Protein AF-A0A934S842-F1 (afdb_monomer)

pLDDT: mean 74.46, std 17.05, range [38.19, 94.31]

Structure (mmCIF, N/CA/C/O backbone):
data_AF-A0A934S842-F1
#
_entry.id   AF-A0A934S842-F1
#
loop_
_atom_site.group_PDB
_atom_site.id
_atom_site.type_symbol
_atom_site.label_atom_id
_atom_site.label_alt_id
_atom_site.label_comp_id
_atom_site.label_asym_id
_atom_site.label_entity_id
_atom_site.label_seq_id
_atom_site.pdbx_PDB_ins_code
_atom_site.Cartn_x
_atom_site.Cartn_y
_atom_site.Cartn_z
_atom_site.occupancy
_atom_site.B_iso_or_equiv
_atom_site.auth_seq_id
_atom_site.auth_comp_id
_atom_site.auth_asym_id
_atom_site.auth_atom_id
_atom_site.pdbx_PDB_model_num
ATOM 1 N N . MET A 1 1 ? -30.973 19.117 -4.854 1.00 38.19 1 MET A N 1
ATOM 2 C CA . MET A 1 1 ? -30.133 18.849 -6.041 1.00 38.19 1 MET A CA 1
ATOM 3 C C . MET A 1 1 ? -28.684 19.002 -5.624 1.00 38.19 1 MET A C 1
ATOM 5 O O . MET A 1 1 ? -28.355 19.968 -4.951 1.00 38.19 1 MET A O 1
ATOM 9 N N . SER A 1 2 ? -27.899 17.966 -5.895 1.00 42.44 2 SER A N 1
ATOM 10 C CA . SER A 1 2 ? -26.606 17.652 -5.289 1.00 42.44 2 SER A CA 1
ATOM 11 C C . SER A 1 2 ? -25.534 18.716 -5.530 1.00 42.44 2 SER A C 1
ATOM 13 O O . SER A 1 2 ? -25.254 19.063 -6.673 1.00 42.44 2 SER A O 1
ATOM 15 N N . SER A 1 3 ? -24.897 19.180 -4.454 1.00 40.72 3 SER A N 1
ATOM 16 C CA . SER A 1 3 ? -23.643 19.932 -4.517 1.00 40.72 3 SER A CA 1
ATOM 17 C C . SER A 1 3 ? -22.499 18.924 -4.407 1.00 40.72 3 SER A C 1
ATOM 19 O O . SER A 1 3 ? -22.154 18.465 -3.319 1.00 40.72 3 SER A O 1
ATOM 21 N N . CYS A 1 4 ? -21.995 18.479 -5.557 1.00 44.66 4 CYS A N 1
ATOM 22 C CA . CYS A 1 4 ? -20.873 17.552 -5.641 1.00 44.66 4 CYS A CA 1
ATOM 23 C C . CYS A 1 4 ? -19.574 18.284 -5.280 1.00 44.66 4 CYS A C 1
ATOM 25 O O . CYS A 1 4 ? -19.097 19.119 -6.039 1.00 44.66 4 CYS A O 1
ATOM 27 N N . CYS A 1 5 ? -19.044 17.956 -4.102 1.00 43.31 5 CYS A N 1
ATOM 28 C CA . CYS A 1 5 ? -17.652 18.048 -3.660 1.00 43.31 5 CYS A CA 1
ATOM 29 C C . CYS A 1 5 ? -16.736 19.009 -4.442 1.00 43.31 5 CYS A C 1
ATOM 31 O O . CYS A 1 5 ? -16.110 18.638 -5.434 1.00 43.31 5 CYS A O 1
ATOM 33 N N . ASN A 1 6 ? -16.559 20.213 -3.900 1.00 45.00 6 ASN A N 1
ATOM 34 C CA . ASN A 1 6 ? -15.459 21.104 -4.252 1.00 45.00 6 ASN A CA 1
ATOM 35 C C . ASN A 1 6 ? -14.164 20.526 -3.639 1.00 45.00 6 ASN A C 1
ATOM 37 O O . ASN A 1 6 ? -13.875 20.751 -2.466 1.00 45.00 6 ASN A O 1
ATOM 41 N N . HIS A 1 7 ? -13.439 19.681 -4.379 1.00 41.75 7 HIS A N 1
ATOM 42 C CA . HIS A 1 7 ? -12.133 19.175 -3.942 1.00 41.75 7 HIS A CA 1
ATOM 43 C C . HIS A 1 7 ? -11.094 20.300 -4.098 1.00 41.75 7 HIS A C 1
ATOM 45 O O . HIS A 1 7 ? -10.868 20.737 -5.232 1.00 41.75 7 HIS A O 1
ATOM 51 N N . PRO A 1 8 ? -10.447 20.782 -3.020 1.00 41.31 8 PRO A N 1
ATOM 52 C CA . PRO A 1 8 ? -9.337 21.713 -3.163 1.00 41.31 8 PRO A CA 1
ATOM 53 C C . PRO A 1 8 ? -8.222 21.005 -3.937 1.00 41.31 8 PRO A C 1
ATOM 55 O O . PRO A 1 8 ? -7.825 19.888 -3.596 1.00 41.31 8 PRO A O 1
ATOM 58 N N . LYS A 1 9 ? -7.733 21.636 -5.010 1.00 46.72 9 LYS A N 1
ATOM 59 C CA . LYS A 1 9 ? -6.494 21.194 -5.653 1.00 46.72 9 LYS A CA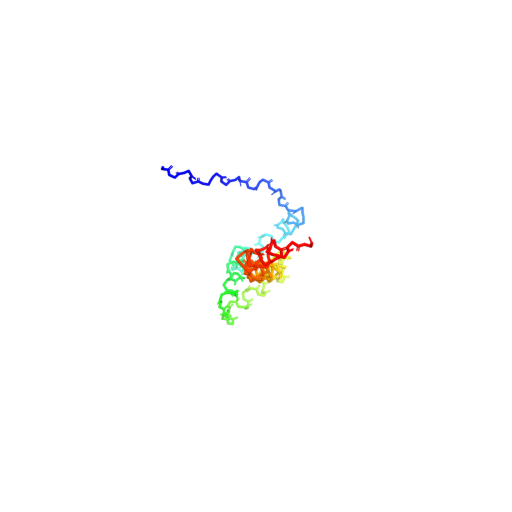 1
ATOM 60 C C . LYS A 1 9 ? -5.423 21.239 -4.568 1.00 46.72 9 LYS A C 1
ATOM 62 O O . LYS A 1 9 ? -5.219 22.273 -3.944 1.00 46.72 9 LYS A O 1
ATOM 67 N N . ASN A 1 10 ? -4.838 20.086 -4.267 1.00 48.69 10 ASN A N 1
ATOM 68 C CA . ASN A 1 10 ? -3.802 19.993 -3.257 1.00 48.69 10 ASN A CA 1
ATOM 69 C C . ASN A 1 10 ? -2.553 20.708 -3.794 1.00 48.69 10 ASN A C 1
ATOM 71 O O . ASN A 1 10 ? -1.791 20.127 -4.563 1.00 48.69 10 ASN A O 1
ATOM 75 N N . ASP A 1 11 ? -2.383 21.973 -3.409 1.00 53.72 11 ASP A N 1
ATOM 76 C CA . ASP A 1 11 ? -1.237 22.826 -3.743 1.00 53.72 11 ASP A CA 1
ATOM 77 C C . ASP A 1 11 ? 0.012 22.477 -2.911 1.00 53.72 11 ASP A C 1
ATOM 79 O O . ASP A 1 11 ? 0.949 23.273 -2.824 1.00 53.72 11 ASP A O 1
ATOM 83 N N . GLN A 1 12 ? 0.053 21.300 -2.267 1.00 58.19 12 GLN A N 1
ATOM 84 C CA . GLN A 1 12 ? 1.246 20.853 -1.558 1.00 58.19 12 GLN A CA 1
ATOM 85 C C . GLN A 1 12 ? 2.420 20.745 -2.540 1.00 58.19 12 GLN A C 1
ATOM 87 O O . GLN A 1 12 ? 2.383 19.923 -3.465 1.00 58.19 12 GLN A O 1
ATO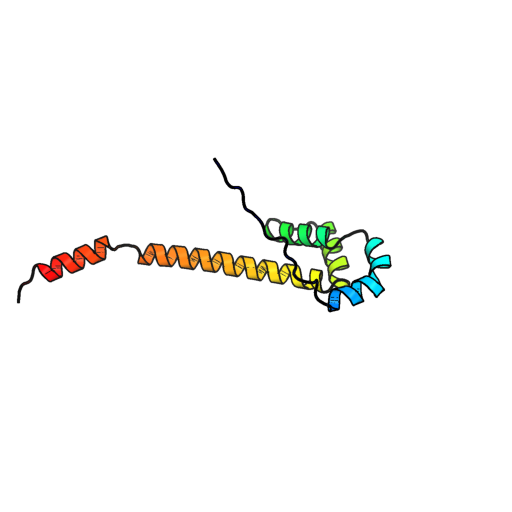M 92 N N . PRO A 1 13 ? 3.486 21.545 -2.348 1.00 53.31 13 PRO A N 1
ATOM 93 C CA . PRO A 1 13 ? 4.667 21.438 -3.172 1.00 53.31 13 PRO A CA 1
ATOM 94 C C . PRO A 1 13 ? 5.270 20.056 -2.957 1.00 53.31 13 PRO A C 1
ATOM 96 O O . PRO A 1 13 ? 5.536 19.619 -1.837 1.00 53.31 13 PRO A O 1
ATOM 99 N N . MET A 1 14 ? 5.474 19.367 -4.069 1.00 56.38 14 MET A N 1
ATOM 100 C CA . MET A 1 14 ? 6.161 18.091 -4.123 1.00 56.38 14 MET A CA 1
ATOM 101 C C . MET A 1 14 ? 7.490 18.180 -3.342 1.00 56.38 14 MET A C 1
ATOM 103 O O . MET A 1 14 ? 8.258 19.122 -3.568 1.00 56.38 14 MET A O 1
ATOM 107 N N . PRO A 1 15 ? 7.769 17.250 -2.411 1.00 58.47 15 PRO A N 1
ATOM 108 C CA . PRO A 1 15 ? 8.898 17.360 -1.489 1.00 58.47 15 PRO A CA 1
ATOM 109 C C . PRO A 1 15 ? 10.226 17.511 -2.244 1.00 58.47 15 PRO A C 1
ATOM 111 O O . PRO A 1 15 ? 10.457 16.832 -3.245 1.00 58.47 15 PRO A O 1
ATOM 114 N N . LEU A 1 16 ? 11.119 18.389 -1.764 1.00 53.84 16 LEU A N 1
ATOM 115 C CA . LEU A 1 16 ? 12.358 18.792 -2.457 1.00 53.84 16 LEU A CA 1
ATOM 116 C C . LEU A 1 16 ? 13.248 17.616 -2.914 1.00 53.84 16 LEU A C 1
ATOM 118 O O . LEU A 1 16 ? 13.900 17.721 -3.954 1.00 53.84 16 LEU A O 1
ATOM 122 N N . GLY A 1 17 ? 13.225 16.477 -2.213 1.00 54.31 17 GLY A N 1
ATOM 123 C CA . GLY A 1 17 ? 13.950 15.256 -2.605 1.00 54.31 17 GLY A CA 1
ATOM 124 C C . GLY A 1 17 ? 13.464 14.605 -3.914 1.00 54.31 17 GLY A C 1
ATOM 125 O O . GLY A 1 17 ? 14.226 13.908 -4.588 1.00 54.31 17 GLY A O 1
ATOM 126 N N . TYR A 1 18 ? 12.226 14.879 -4.335 1.00 57.00 18 TYR A N 1
ATOM 127 C CA . TYR A 1 18 ? 11.673 14.423 -5.614 1.00 57.00 18 TYR A CA 1
ATOM 128 C C . TYR A 1 18 ? 12.288 15.167 -6.809 1.00 57.00 18 TYR A C 1
ATOM 130 O O . TYR A 1 18 ? 12.546 14.575 -7.856 1.00 57.00 18 TYR A O 1
ATOM 138 N N . ARG A 1 19 ? 12.566 16.472 -6.667 1.00 53.94 19 ARG A N 1
ATOM 139 C CA . ARG A 1 19 ? 13.120 17.290 -7.762 1.00 53.94 19 ARG A CA 1
ATOM 140 C C . ARG A 1 19 ? 14.523 16.845 -8.170 1.00 53.94 19 ARG A C 1
ATOM 142 O O . ARG A 1 19 ? 14.841 16.894 -9.351 1.00 53.94 19 ARG A O 1
ATOM 149 N N . VAL A 1 20 ? 15.336 16.380 -7.222 1.00 55.28 20 VAL A N 1
ATOM 150 C CA . VAL A 1 20 ? 16.719 15.945 -7.489 1.00 55.28 20 VAL A CA 1
ATOM 151 C C . VAL A 1 20 ? 16.746 14.563 -8.147 1.00 55.28 20 VAL A C 1
ATOM 153 O O . VAL A 1 20 ? 17.430 14.365 -9.149 1.00 55.28 20 VAL A O 1
ATOM 156 N N . SER A 1 21 ? 15.936 13.626 -7.647 1.00 52.66 21 SER A N 1
ATOM 157 C CA . SER A 1 21 ? 15.820 12.278 -8.216 1.00 52.66 21 SER A CA 1
ATOM 158 C C . SER A 1 21 ? 15.207 12.291 -9.621 1.00 52.66 21 SER A C 1
ATOM 160 O O . SER A 1 21 ? 15.689 11.586 -10.503 1.00 52.66 21 SER A O 1
ATOM 162 N N . HIS A 1 22 ? 14.221 13.151 -9.885 1.00 56.66 22 HIS A N 1
ATOM 163 C CA . HIS A 1 22 ? 13.625 13.274 -11.218 1.00 56.66 22 HIS A CA 1
ATOM 164 C C . HIS A 1 22 ? 14.502 14.059 -12.216 1.00 56.66 22 HIS A C 1
ATOM 166 O O . HIS A 1 22 ? 14.462 13.776 -13.410 1.00 56.66 22 HIS A O 1
ATOM 172 N N . TRP A 1 23 ? 15.324 15.016 -11.766 1.00 53.25 23 TRP A N 1
ATOM 173 C CA . TRP A 1 23 ? 16.243 15.755 -12.648 1.00 53.25 23 TRP A CA 1
ATOM 174 C C . TRP A 1 23 ? 17.469 14.920 -13.061 1.00 53.25 23 TRP A C 1
ATOM 176 O O . TRP A 1 23 ? 17.918 15.031 -14.198 1.00 53.25 23 TRP A O 1
ATOM 186 N N . ILE A 1 24 ? 17.954 14.028 -12.184 1.00 55.16 24 ILE A N 1
ATOM 187 C CA . ILE A 1 24 ? 19.114 13.157 -12.456 1.00 55.16 24 ILE A CA 1
ATOM 188 C C . ILE A 1 24 ? 18.700 11.819 -13.103 1.00 55.16 24 ILE A C 1
ATOM 190 O O . ILE A 1 24 ? 19.428 11.299 -13.945 1.00 55.16 24 ILE A O 1
ATOM 194 N N . LEU A 1 25 ? 17.528 11.260 -12.763 1.00 56.53 25 LEU A N 1
ATOM 195 C CA . LEU A 1 25 ? 17.099 9.922 -13.212 1.00 56.53 25 LEU A CA 1
ATOM 196 C C . LEU A 1 25 ? 15.822 9.916 -14.079 1.00 56.53 25 LEU A C 1
ATOM 198 O O . LEU A 1 25 ? 15.402 8.856 -14.540 1.00 56.53 25 LEU A O 1
ATOM 202 N N . GLY A 1 26 ? 15.196 11.067 -14.349 1.00 55.97 26 GLY A N 1
ATOM 203 C CA . GLY A 1 26 ? 13.906 11.136 -15.057 1.00 55.97 26 GLY A CA 1
ATOM 204 C C . GLY A 1 26 ? 13.933 10.642 -16.510 1.00 55.97 26 GLY A C 1
ATOM 205 O O . GLY A 1 26 ? 12.944 10.096 -16.997 1.00 55.97 26 GLY A O 1
ATOM 206 N N . LEU A 1 27 ? 15.072 10.772 -17.195 1.00 56.19 27 LEU A N 1
ATOM 207 C CA . LEU A 1 27 ? 15.273 10.259 -18.556 1.00 56.19 27 LEU A CA 1
ATOM 208 C C . LEU A 1 27 ? 15.420 8.723 -18.611 1.00 56.19 27 LEU A C 1
ATOM 210 O O . LEU A 1 27 ? 14.696 8.105 -19.395 1.00 56.19 27 LEU A O 1
ATOM 214 N N . PRO A 1 28 ? 16.256 8.073 -17.776 1.00 57.91 28 PRO A N 1
ATOM 215 C CA . PRO A 1 28 ? 16.321 6.610 -17.733 1.00 57.91 28 PRO A CA 1
ATOM 216 C C . PRO A 1 28 ? 15.071 5.945 -17.123 1.00 57.91 28 PRO A C 1
ATOM 218 O O . PRO A 1 28 ? 14.683 4.873 -17.584 1.00 57.91 28 PRO A O 1
ATOM 221 N N . LEU A 1 29 ? 14.373 6.572 -16.161 1.00 57.31 29 LEU A N 1
ATOM 222 C CA . LEU A 1 29 ? 13.135 6.013 -15.580 1.00 57.31 29 LEU A CA 1
ATOM 223 C C . LEU A 1 29 ? 11.996 5.881 -16.599 1.00 57.31 29 LEU A C 1
ATOM 225 O O . LEU A 1 29 ? 11.243 4.908 -16.562 1.00 57.31 29 LEU A O 1
ATOM 229 N N . LYS A 1 30 ? 11.878 6.836 -17.529 1.00 54.06 30 LYS A N 1
ATOM 230 C CA . LYS A 1 30 ? 10.860 6.807 -18.591 1.00 54.06 30 LYS A CA 1
ATOM 231 C C . LYS A 1 30 ? 11.084 5.655 -19.581 1.00 54.06 30 LYS A C 1
ATOM 233 O O . LYS A 1 30 ? 10.131 5.192 -20.201 1.00 54.06 30 LYS A O 1
ATOM 238 N N . TRP A 1 31 ? 12.323 5.172 -19.696 1.00 52.97 31 TRP A N 1
ATOM 239 C CA . TRP A 1 31 ? 12.715 4.054 -20.561 1.00 52.97 31 TRP A CA 1
ATOM 240 C C . TRP A 1 31 ? 12.445 2.666 -19.952 1.00 52.97 31 TRP A C 1
ATOM 242 O O . TRP A 1 31 ? 12.446 1.674 -20.674 1.00 52.97 31 TRP A O 1
ATOM 252 N N . LEU A 1 32 ? 12.163 2.577 -18.647 1.00 56.97 32 LEU A N 1
ATOM 253 C CA . LEU A 1 32 ? 12.043 1.314 -17.901 1.00 56.97 32 LEU A CA 1
ATOM 254 C C . LEU A 1 32 ? 10.605 0.785 -17.726 1.00 56.97 32 LEU A C 1
ATOM 256 O O . LEU A 1 32 ? 10.359 -0.138 -16.953 1.00 56.97 32 LEU A O 1
ATOM 260 N N . GLY A 1 33 ? 9.651 1.318 -18.492 1.00 64.69 33 GLY A N 1
ATOM 261 C CA . GLY A 1 33 ? 8.356 0.669 -18.738 1.00 64.69 33 GLY A CA 1
ATOM 262 C C . GLY A 1 33 ? 7.329 0.700 -17.598 1.00 64.69 33 GLY A C 1
ATOM 263 O O . GLY A 1 33 ? 6.271 0.095 -17.753 1.00 64.69 33 GLY A O 1
ATOM 264 N N . ILE A 1 34 ? 7.593 1.400 -16.487 1.00 77.00 34 ILE A N 1
ATOM 265 C CA . ILE A 1 34 ? 6.603 1.669 -15.427 1.00 77.00 34 ILE A CA 1
ATOM 266 C C . ILE A 1 34 ? 6.733 3.089 -14.886 1.00 77.00 34 ILE A C 1
ATOM 268 O O . ILE A 1 34 ? 7.815 3.514 -14.475 1.00 77.00 34 ILE A O 1
ATOM 272 N N . SER A 1 35 ? 5.601 3.795 -14.826 1.00 83.38 35 SER A N 1
ATOM 273 C CA . SER A 1 35 ? 5.483 5.091 -14.157 1.00 83.38 35 SER A CA 1
ATOM 274 C C . SER A 1 35 ? 5.163 4.939 -12.663 1.00 83.38 35 SER A C 1
ATOM 276 O O . SER A 1 35 ? 4.631 3.917 -12.229 1.00 83.38 35 SER A O 1
ATOM 278 N N . CYS A 1 36 ? 5.397 5.989 -11.865 1.00 84.62 36 CYS A N 1
ATOM 279 C CA . CYS A 1 36 ? 4.986 6.010 -10.453 1.00 84.62 36 CYS A CA 1
ATOM 280 C C . CYS A 1 36 ? 3.470 5.794 -10.285 1.00 84.62 36 CYS A C 1
ATOM 282 O O . CYS A 1 36 ? 3.025 5.238 -9.285 1.00 84.62 36 CYS A O 1
ATOM 284 N N . ARG A 1 37 ? 2.666 6.215 -11.275 1.00 84.81 37 ARG A N 1
ATOM 285 C CA . ARG A 1 37 ? 1.215 5.983 -11.299 1.00 84.81 37 ARG A CA 1
ATOM 286 C C . ARG A 1 37 ? 0.899 4.495 -11.442 1.00 84.81 37 ARG A C 1
ATOM 288 O O . ARG A 1 37 ? 0.055 3.993 -10.707 1.00 84.81 37 ARG A O 1
ATOM 295 N N . ASP A 1 38 ? 1.583 3.799 -12.346 1.00 88.19 38 ASP A N 1
ATOM 296 C CA . ASP A 1 38 ? 1.397 2.355 -12.535 1.00 88.19 38 ASP A CA 1
ATOM 297 C C . ASP A 1 38 ? 1.845 1.583 -11.294 1.00 88.19 38 ASP A C 1
ATOM 299 O O . ASP A 1 38 ? 1.192 0.624 -10.891 1.00 88.19 38 ASP A O 1
ATOM 303 N N . PHE A 1 39 ? 2.925 2.034 -10.647 1.00 91.94 39 PHE A N 1
ATOM 304 C CA . PHE A 1 39 ? 3.348 1.491 -9.362 1.00 91.94 39 PHE A CA 1
ATOM 305 C C . PHE A 1 39 ? 2.252 1.661 -8.305 1.00 91.94 39 PHE A C 1
ATOM 307 O O . PHE A 1 39 ? 1.886 0.687 -7.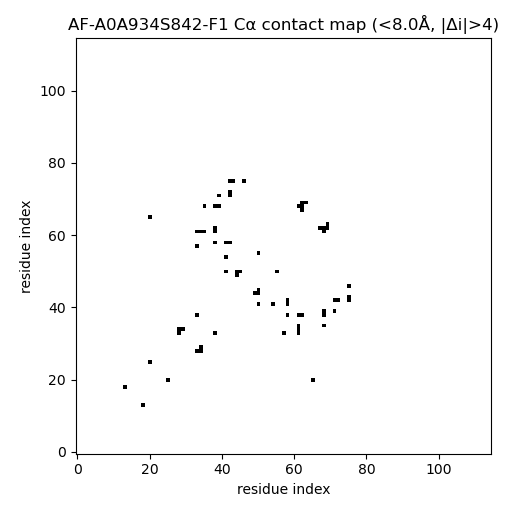656 1.00 91.94 39 PHE A O 1
ATOM 314 N N . ALA A 1 40 ? 1.705 2.870 -8.145 1.00 91.44 40 ALA A N 1
ATOM 315 C CA . ALA A 1 40 ? 0.647 3.133 -7.170 1.00 91.44 40 ALA A CA 1
ATOM 316 C C . ALA A 1 40 ? -0.610 2.293 -7.439 1.00 91.44 40 ALA A C 1
ATOM 318 O O . ALA A 1 40 ? -1.218 1.772 -6.505 1.00 91.44 40 ALA A O 1
ATOM 319 N N . LEU A 1 41 ? -0.957 2.100 -8.714 1.00 91.88 41 LEU A N 1
ATOM 320 C CA . LEU A 1 41 ? -2.043 1.214 -9.119 1.00 91.88 41 LEU A CA 1
ATOM 321 C C . LEU A 1 41 ? -1.760 -0.243 -8.726 1.00 91.88 41 LEU A C 1
ATOM 323 O O . LEU A 1 41 ? -2.624 -0.892 -8.145 1.00 91.88 41 LEU A O 1
ATOM 327 N N . LEU A 1 42 ? -0.558 -0.759 -9.000 1.00 93.50 42 LEU A N 1
ATOM 328 C CA . LEU A 1 42 ? -0.164 -2.113 -8.597 1.00 93.50 42 LEU A CA 1
ATOM 329 C C . LEU A 1 42 ? -0.148 -2.280 -7.074 1.00 93.50 42 LEU A C 1
ATOM 331 O O . LEU A 1 42 ? -0.623 -3.299 -6.581 1.00 93.50 42 LEU A O 1
ATOM 335 N N . ALA A 1 43 ? 0.341 -1.281 -6.340 1.00 92.88 43 ALA A N 1
ATOM 336 C CA . ALA A 1 43 ? 0.342 -1.280 -4.881 1.00 92.88 43 ALA A CA 1
ATOM 337 C C . ALA A 1 43 ? -1.088 -1.317 -4.318 1.00 92.88 43 ALA A C 1
ATOM 339 O O . ALA A 1 43 ? -1.359 -2.074 -3.394 1.00 92.88 43 ALA A O 1
ATOM 340 N N . SER A 1 44 ? -2.023 -0.568 -4.913 1.00 92.69 44 SER A N 1
ATOM 341 C CA . SER A 1 44 ? -3.445 -0.636 -4.550 1.00 92.69 44 SER A CA 1
ATOM 342 C C . SER A 1 44 ? -4.029 -2.013 -4.860 1.00 92.69 44 SER A C 1
ATOM 344 O O . SER A 1 44 ? -4.679 -2.610 -4.012 1.00 92.69 44 SER A O 1
ATOM 346 N N . LEU A 1 45 ? -3.755 -2.557 -6.049 1.00 94.31 45 LEU A N 1
ATOM 347 C CA . LEU A 1 45 ? -4.235 -3.882 -6.440 1.00 94.31 45 LEU A CA 1
ATOM 348 C C . LEU A 1 45 ? -3.689 -4.994 -5.541 1.00 94.31 45 LEU A C 1
ATOM 350 O O . LEU A 1 45 ? -4.384 -5.986 -5.349 1.00 94.31 45 LEU A O 1
ATOM 354 N N . GLU A 1 46 ? -2.481 -4.851 -4.985 1.00 93.88 46 GLU A N 1
ATOM 355 C CA . GLU A 1 46 ? -1.927 -5.811 -4.022 1.00 93.88 46 GLU A CA 1
ATOM 356 C C . GLU A 1 46 ? -2.741 -5.883 -2.720 1.00 93.88 46 GLU A C 1
ATOM 358 O O . GLU A 1 46 ? -2.794 -6.934 -2.077 1.00 93.88 46 GLU A O 1
ATOM 363 N N . MET A 1 47 ? -3.413 -4.789 -2.348 1.00 90.75 47 MET A N 1
ATOM 364 C CA . MET A 1 47 ? -4.262 -4.734 -1.155 1.00 90.75 47 MET A CA 1
ATOM 365 C C . MET A 1 47 ? -5.542 -5.558 -1.317 1.00 90.75 47 MET A C 1
ATOM 367 O O . MET A 1 47 ? -6.007 -6.151 -0.333 1.00 90.75 47 MET A O 1
ATOM 371 N N . ASP A 1 48 ? -6.059 -5.613 -2.548 1.00 92.12 48 ASP A N 1
ATOM 372 C CA . ASP A 1 48 ? -7.303 -6.293 -2.917 1.00 92.12 48 ASP A CA 1
ATOM 373 C C . ASP A 1 48 ? -7.068 -7.733 -3.387 1.00 92.12 48 ASP A C 1
ATOM 375 O O . ASP A 1 48 ? -7.840 -8.641 -3.073 1.00 92.12 48 ASP A O 1
ATOM 379 N N . ARG A 1 49 ? -5.988 -7.973 -4.139 1.00 92.50 49 ARG A N 1
ATOM 380 C CA . ARG A 1 49 ? -5.648 -9.282 -4.705 1.00 92.50 49 ARG A CA 1
ATOM 381 C C . ARG A 1 49 ? -4.155 -9.562 -4.661 1.00 92.50 49 ARG A C 1
ATOM 383 O O . ARG A 1 49 ? -3.312 -8.678 -4.643 1.00 92.50 49 ARG A O 1
ATOM 390 N N . LYS A 1 50 ? -3.790 -10.836 -4.789 1.00 91.88 50 LYS A N 1
ATOM 391 C CA . LYS A 1 50 ? -2.385 -11.198 -5.002 1.00 91.88 50 LYS A CA 1
ATOM 392 C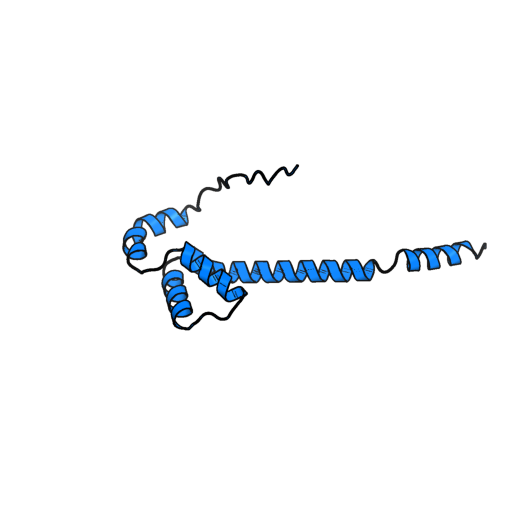 C . LYS A 1 50 ? -1.928 -10.720 -6.386 1.00 91.88 50 LYS A C 1
ATOM 394 O O . LYS A 1 50 ? -2.554 -11.029 -7.403 1.00 91.88 50 LYS A O 1
ATOM 399 N N . LEU A 1 51 ? -0.803 -10.010 -6.424 1.00 92.06 51 LEU A N 1
ATOM 400 C CA . LEU A 1 51 ? -0.126 -9.668 -7.673 1.00 92.06 51 LEU A CA 1
ATOM 401 C C . LEU A 1 51 ? 0.493 -10.909 -8.329 1.00 92.06 51 LEU A C 1
ATOM 403 O O . LEU A 1 51 ? 1.047 -11.787 -7.657 1.00 92.06 51 LEU A O 1
ATOM 407 N N . THR A 1 52 ? 0.448 -10.950 -9.659 1.00 93.69 52 THR A N 1
ATOM 408 C CA . THR A 1 52 ? 1.165 -11.937 -10.474 1.00 93.69 52 THR A CA 1
ATOM 409 C C . THR A 1 52 ? 2.679 -11.747 -10.350 1.00 93.69 52 THR A C 1
ATOM 411 O O . THR A 1 52 ? 3.173 -10.688 -9.958 1.00 93.69 52 THR A O 1
ATOM 414 N N . ARG A 1 53 ? 3.463 -12.769 -10.714 1.00 92.12 53 ARG A N 1
ATOM 415 C CA . ARG A 1 53 ? 4.936 -12.695 -10.649 1.00 92.12 53 ARG A CA 1
ATOM 416 C C . ARG A 1 53 ? 5.502 -11.556 -11.506 1.00 92.12 53 ARG A C 1
ATOM 418 O O . ARG A 1 53 ? 6.413 -10.864 -11.061 1.00 92.12 53 ARG A O 1
ATOM 425 N N . ALA A 1 54 ? 4.926 -11.330 -12.688 1.00 89.25 54 ALA A N 1
ATOM 426 C CA . ALA A 1 54 ? 5.320 -10.244 -13.583 1.00 89.25 54 ALA A CA 1
ATOM 427 C C . ALA A 1 54 ? 5.000 -8.860 -12.996 1.00 89.25 54 ALA A C 1
ATOM 429 O O . ALA A 1 54 ? 5.815 -7.950 -13.096 1.00 89.25 54 ALA A O 1
ATOM 430 N N . GLU A 1 55 ? 3.838 -8.695 -12.355 1.00 90.50 55 GLU A N 1
ATOM 431 C CA . GLU A 1 55 ? 3.466 -7.467 -11.635 1.00 90.50 55 GLU A CA 1
ATOM 432 C C . GLU A 1 55 ? 4.391 -7.200 -10.445 1.00 90.50 55 GLU A C 1
ATOM 434 O O . GLU A 1 55 ? 4.889 -6.089 -10.298 1.00 90.50 55 GLU A O 1
ATOM 439 N N . LYS A 1 56 ? 4.708 -8.229 -9.650 1.00 91.19 56 LYS A N 1
ATOM 440 C CA . LYS A 1 56 ? 5.647 -8.102 -8.527 1.00 91.19 56 LYS A CA 1
ATOM 441 C C . LYS A 1 56 ? 7.049 -7.715 -8.973 1.00 91.19 56 LYS A C 1
ATOM 443 O O . LYS A 1 56 ? 7.684 -6.892 -8.322 1.00 91.19 56 LYS A O 1
ATOM 448 N N . PHE A 1 57 ? 7.540 -8.305 -10.061 1.00 89.50 57 PHE A N 1
ATOM 449 C CA . PHE A 1 57 ? 8.849 -7.958 -10.614 1.00 89.50 57 PHE A CA 1
ATOM 450 C C . PHE A 1 57 ? 8.894 -6.488 -11.041 1.00 89.50 57 PHE A C 1
ATOM 452 O O . PHE A 1 57 ? 9.772 -5.738 -10.623 1.00 89.50 57 PHE A O 1
ATOM 459 N N . ARG A 1 58 ? 7.883 -6.076 -11.804 1.00 85.94 58 ARG A N 1
ATOM 460 C CA . ARG A 1 58 ? 7.657 -4.706 -12.262 1.00 85.94 58 ARG A CA 1
ATOM 461 C C . ARG A 1 58 ? 7.617 -3.693 -11.113 1.00 85.94 58 ARG A C 1
ATOM 463 O O . ARG A 1 58 ? 8.314 -2.682 -11.152 1.00 85.94 58 ARG A O 1
ATOM 470 N N . MET A 1 59 ? 6.865 -4.011 -10.063 1.00 87.94 59 MET A N 1
ATOM 471 C CA . MET A 1 59 ? 6.772 -3.187 -8.863 1.00 87.94 59 MET A CA 1
ATOM 472 C C . MET A 1 59 ? 8.129 -3.106 -8.146 1.00 87.94 59 MET A C 1
ATOM 474 O O . MET A 1 59 ? 8.634 -2.017 -7.902 1.00 87.94 59 MET A O 1
ATOM 478 N N . ARG A 1 60 ? 8.799 -4.240 -7.902 1.00 88.25 60 ARG A N 1
ATOM 479 C CA . ARG A 1 60 ? 10.127 -4.271 -7.258 1.00 88.25 60 ARG A CA 1
ATOM 480 C C . ARG A 1 60 ? 11.175 -3.454 -8.000 1.00 88.25 60 ARG A C 1
ATOM 482 O O . ARG A 1 60 ? 11.949 -2.750 -7.360 1.00 88.25 60 ARG A O 1
ATOM 489 N N . PHE A 1 61 ? 11.190 -3.545 -9.325 1.00 85.00 61 PHE A N 1
ATOM 490 C CA . PHE A 1 61 ? 12.152 -2.830 -10.146 1.00 85.00 61 PHE A CA 1
ATOM 491 C C . PHE A 1 61 ? 12.010 -1.308 -9.983 1.00 85.00 61 PHE A C 1
ATOM 493 O O . PHE A 1 61 ? 12.980 -0.624 -9.664 1.00 85.00 61 PHE A O 1
ATOM 500 N N . HIS A 1 62 ? 10.793 -0.775 -10.121 1.00 86.12 62 HIS A N 1
ATOM 501 C CA . HIS A 1 62 ? 10.560 0.663 -9.968 1.00 86.12 62 HIS A CA 1
ATOM 502 C C . HIS A 1 62 ? 10.740 1.131 -8.509 1.00 86.12 62 HIS A C 1
ATOM 504 O O . HIS A 1 62 ? 11.290 2.203 -8.260 1.00 86.12 62 HIS A O 1
ATOM 510 N N . GLY A 1 63 ? 10.356 0.310 -7.526 1.00 86.56 63 GLY A N 1
ATOM 511 C CA . GLY A 1 63 ? 10.587 0.597 -6.105 1.00 86.56 63 GLY A CA 1
ATOM 512 C C . GLY A 1 63 ? 12.068 0.614 -5.699 1.00 86.56 63 GLY A C 1
ATOM 513 O O . GLY A 1 63 ? 12.422 1.268 -4.724 1.00 86.56 63 GLY A O 1
ATOM 514 N N . ALA A 1 64 ? 12.957 -0.055 -6.441 1.00 84.00 64 ALA A N 1
ATOM 515 C CA . ALA A 1 64 ? 14.397 -0.019 -6.168 1.00 84.00 64 ALA A CA 1
ATOM 516 C C . ALA A 1 64 ? 15.039 1.333 -6.528 1.00 84.00 64 ALA A C 1
ATOM 518 O O . ALA A 1 64 ? 16.035 1.719 -5.921 1.00 84.00 64 ALA A O 1
ATOM 519 N N . ILE A 1 65 ? 14.463 2.049 -7.498 1.00 79.75 65 ILE A N 1
ATOM 520 C CA . ILE A 1 65 ? 15.001 3.311 -8.035 1.00 79.75 65 ILE A CA 1
ATOM 521 C C . ILE A 1 65 ? 14.223 4.546 -7.568 1.00 79.75 65 ILE A C 1
ATOM 523 O O . ILE A 1 65 ? 14.750 5.655 -7.604 1.00 79.75 65 ILE A O 1
ATOM 527 N N . CYS A 1 66 ? 12.975 4.375 -7.128 1.00 80.62 66 CYS A N 1
ATOM 528 C CA . CYS A 1 66 ? 12.123 5.454 -6.645 1.00 80.62 66 CYS A CA 1
ATOM 529 C C . CYS A 1 66 ? 11.828 5.275 -5.153 1.00 80.62 66 CYS A C 1
ATOM 531 O O . CYS A 1 66 ? 11.047 4.404 -4.767 1.00 80.62 66 CYS A O 1
ATOM 533 N N . GLN A 1 67 ? 12.404 6.144 -4.317 1.00 81.38 67 GLN A N 1
ATOM 534 C CA . GLN A 1 67 ? 12.205 6.104 -2.865 1.00 81.38 67 GLN A CA 1
ATOM 535 C C . GLN A 1 67 ? 10.725 6.229 -2.466 1.00 81.38 67 GLN A C 1
ATOM 537 O O . GLN A 1 67 ? 10.252 5.461 -1.637 1.00 81.38 67 GLN A O 1
ATOM 542 N N . PHE A 1 68 ? 9.967 7.125 -3.104 1.00 83.06 68 PHE A N 1
ATOM 543 C CA . PHE A 1 68 ? 8.539 7.301 -2.808 1.00 83.06 68 PHE A CA 1
ATOM 544 C C . PHE A 1 68 ? 7.729 6.033 -3.078 1.00 83.06 68 PHE A C 1
ATOM 546 O O . PHE A 1 68 ? 6.912 5.620 -2.261 1.00 83.06 68 PHE A O 1
ATOM 553 N N . CYS A 1 69 ? 7.983 5.382 -4.215 1.00 87.69 69 CYS A N 1
ATOM 554 C CA . CYS A 1 69 ? 7.308 4.132 -4.540 1.00 87.69 69 CYS A CA 1
ATOM 555 C C . CYS A 1 69 ? 7.752 3.000 -3.607 1.00 87.69 69 CYS A C 1
ATOM 557 O O . CYS A 1 69 ? 6.948 2.146 -3.262 1.00 87.69 69 CYS A O 1
ATOM 559 N N . ARG A 1 70 ? 9.000 3.006 -3.130 1.00 88.00 70 ARG A N 1
ATOM 560 C CA . ARG A 1 70 ? 9.478 2.022 -2.151 1.00 88.00 70 ARG A CA 1
ATOM 561 C C . ARG A 1 70 ? 8.677 2.039 -0.847 1.00 88.00 70 ARG A C 1
ATOM 563 O O . ARG A 1 70 ? 8.438 0.978 -0.279 1.00 88.00 70 ARG A O 1
ATOM 570 N N . GLU A 1 71 ? 8.297 3.223 -0.380 1.00 89.56 71 GLU A N 1
ATOM 571 C CA . GLU A 1 71 ? 7.609 3.427 0.903 1.00 89.56 71 GLU A CA 1
ATOM 572 C C . GLU A 1 71 ? 6.080 3.281 0.793 1.00 89.56 71 GLU A C 1
ATOM 574 O O . GLU A 1 71 ? 5.412 2.965 1.776 1.00 89.56 71 GLU A O 1
ATOM 579 N N . LEU A 1 72 ? 5.517 3.457 -0.405 1.00 91.19 72 LEU A N 1
ATOM 580 C CA . LEU A 1 72 ? 4.069 3.473 -0.634 1.00 91.19 72 LEU A CA 1
ATOM 581 C C . LEU A 1 72 ? 3.312 2.214 -0.144 1.00 91.19 72 LEU A C 1
ATOM 583 O O . LEU A 1 72 ? 2.258 2.379 0.472 1.00 91.19 72 LEU A O 1
ATOM 587 N N . PRO A 1 73 ? 3.795 0.968 -0.348 1.00 91.50 73 PRO A N 1
ATOM 588 C CA . PRO A 1 73 ? 3.087 -0.219 0.141 1.00 91.50 73 PRO A CA 1
ATOM 589 C C . PRO A 1 73 ? 2.949 -0.242 1.667 1.00 91.50 73 PRO A C 1
ATOM 591 O O . PRO A 1 73 ? 1.925 -0.669 2.197 1.00 91.50 73 PRO A O 1
ATOM 594 N N . GLU A 1 74 ? 3.963 0.255 2.378 1.00 91.88 74 GLU A N 1
ATOM 595 C CA . GLU A 1 74 ? 3.929 0.345 3.836 1.00 91.88 74 GLU A CA 1
ATOM 596 C C . GLU A 1 74 ? 2.903 1.385 4.297 1.00 91.88 74 GLU A C 1
ATOM 598 O O . GLU A 1 74 ? 2.105 1.113 5.192 1.00 91.88 74 GLU A O 1
ATOM 603 N N . GLN A 1 75 ? 2.832 2.534 3.618 1.00 92.75 75 GLN A N 1
ATOM 604 C CA . GLN A 1 75 ? 1.810 3.553 3.881 1.00 92.75 75 GLN A CA 1
ATOM 605 C C . GLN A 1 75 ? 0.390 3.000 3.679 1.00 92.75 75 GLN A C 1
ATOM 607 O O . GLN A 1 75 ? -0.501 3.257 4.487 1.00 92.75 75 GLN A O 1
ATOM 612 N N . PHE A 1 76 ? 0.165 2.188 2.642 1.00 93.88 76 PHE A N 1
ATOM 613 C CA . PHE A 1 76 ? -1.130 1.533 2.423 1.00 93.88 76 PHE A CA 1
ATOM 614 C C . PHE A 1 76 ? -1.468 0.513 3.515 1.00 93.88 76 PHE A C 1
ATOM 616 O O . PHE A 1 76 ? -2.617 0.453 3.961 1.00 93.88 76 PHE A O 1
ATOM 623 N N . ASN A 1 77 ? -0.488 -0.251 4.000 1.00 93.12 77 ASN A N 1
ATOM 624 C CA . ASN A 1 77 ? -0.696 -1.157 5.129 1.00 93.12 77 ASN A CA 1
ATOM 625 C C . ASN A 1 77 ? -1.065 -0.403 6.410 1.00 93.12 77 ASN A C 1
ATOM 627 O O . ASN A 1 77 ? -1.998 -0.812 7.103 1.00 93.12 77 ASN A O 1
ATOM 631 N N . GLN A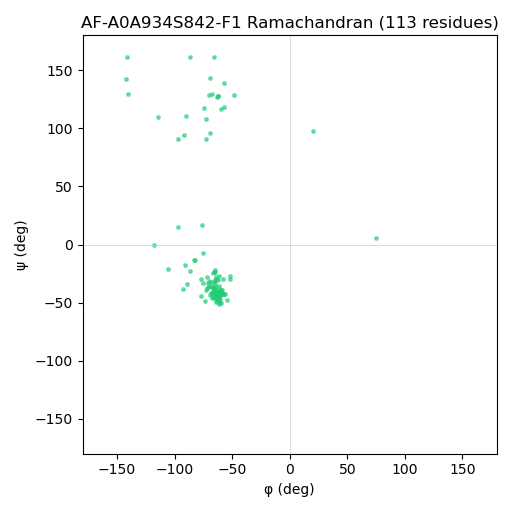 1 78 ? -0.395 0.713 6.695 1.00 93.62 78 GLN A N 1
ATOM 632 C CA . GLN A 1 78 ? -0.719 1.571 7.835 1.00 93.62 78 GLN A CA 1
ATOM 633 C C . GLN A 1 78 ? -2.142 2.128 7.725 1.00 93.62 78 GLN A C 1
ATOM 635 O O . GLN A 1 78 ? -2.917 2.021 8.674 1.00 93.62 78 GLN A O 1
ATOM 640 N N . LEU A 1 79 ? -2.534 2.631 6.550 1.00 92.06 79 LEU A N 1
ATOM 641 C CA . LEU A 1 79 ? -3.903 3.095 6.303 1.00 92.06 79 LEU A CA 1
ATOM 642 C C . LEU A 1 79 ? -4.938 1.984 6.521 1.00 92.06 79 LEU A C 1
ATOM 644 O O . LEU A 1 79 ? -5.962 2.215 7.161 1.00 92.06 79 LEU A O 1
ATOM 648 N N . ARG A 1 80 ? -4.664 0.759 6.055 1.00 91.62 80 ARG A N 1
ATOM 649 C CA . ARG A 1 80 ? -5.548 -0.397 6.272 1.00 91.62 80 ARG A CA 1
ATOM 650 C C . ARG A 1 80 ? -5.686 -0.748 7.751 1.00 91.62 80 ARG A C 1
ATOM 652 O O . ARG A 1 80 ? -6.777 -1.100 8.192 1.00 91.62 80 ARG A O 1
ATOM 659 N N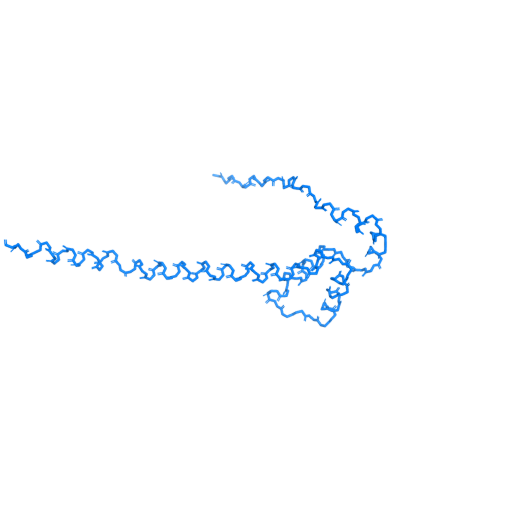 . GLN A 1 81 ? -4.594 -0.695 8.508 1.00 92.94 81 GLN A N 1
ATOM 660 C CA . GLN A 1 81 ? -4.620 -0.958 9.946 1.00 92.94 81 GLN A CA 1
ATOM 661 C C . GLN A 1 81 ? -5.429 0.107 10.684 1.00 92.94 81 GLN A C 1
ATOM 663 O O . GLN A 1 81 ? -6.283 -0.237 11.495 1.00 92.94 81 GLN A O 1
ATOM 668 N N . LEU A 1 82 ? -5.222 1.383 10.354 1.00 93.12 82 LEU A N 1
ATOM 669 C CA . LEU A 1 82 ? -5.991 2.485 10.929 1.00 93.12 82 LEU A CA 1
ATOM 670 C C . LEU A 1 82 ? -7.485 2.359 10.619 1.00 93.12 82 LEU A C 1
ATOM 672 O O . LEU A 1 82 ? -8.294 2.503 11.530 1.00 93.12 82 LEU A O 1
ATOM 676 N N . ALA A 1 83 ? -7.849 2.025 9.376 1.00 90.25 83 ALA A N 1
ATOM 677 C CA . ALA A 1 83 ? -9.241 1.804 8.989 1.00 90.25 83 ALA A CA 1
ATOM 678 C C . ALA A 1 83 ? -9.882 0.658 9.789 1.00 90.25 83 ALA A C 1
ATOM 680 O O . ALA A 1 83 ? -10.941 0.834 10.380 1.00 90.25 83 ALA A O 1
ATOM 681 N N . ARG A 1 84 ? -9.196 -0.486 9.905 1.00 90.44 84 ARG A N 1
ATOM 682 C CA . ARG A 1 84 ? -9.681 -1.626 10.702 1.00 90.44 84 ARG A CA 1
ATOM 683 C C . ARG A 1 84 ? -9.839 -1.291 12.180 1.00 90.44 84 ARG A C 1
ATOM 685 O O . ARG A 1 84 ? -10.804 -1.714 12.803 1.00 90.44 84 ARG A O 1
ATOM 692 N N . ASN A 1 85 ? -8.894 -0.548 12.745 1.00 89.75 85 ASN A N 1
ATOM 693 C CA . ASN A 1 85 ? -8.969 -0.135 14.141 1.00 89.75 85 ASN A CA 1
ATOM 694 C C . ASN A 1 85 ? -10.121 0.848 14.366 1.00 89.75 85 ASN A C 1
ATOM 696 O O . ASN A 1 85 ? -10.773 0.779 15.402 1.00 89.75 85 ASN A O 1
ATOM 700 N N . ALA A 1 86 ? -10.391 1.736 13.406 1.00 87.31 86 ALA A N 1
ATOM 701 C CA . ALA A 1 86 ? -11.539 2.632 13.459 1.00 87.31 86 ALA A CA 1
ATOM 702 C C . ALA A 1 86 ? -12.868 1.861 13.415 1.00 87.31 86 ALA A C 1
ATOM 704 O O . ALA A 1 86 ? -13.755 2.166 14.209 1.00 87.31 86 ALA A O 1
ATOM 705 N N . ASP A 1 87 ? -12.980 0.834 12.567 1.00 88.38 87 ASP A N 1
ATOM 706 C CA . ASP A 1 87 ? -14.166 -0.032 12.513 1.00 88.38 87 ASP A CA 1
ATOM 707 C C . ASP A 1 87 ? -14.374 -0.783 13.837 1.00 88.38 87 ASP A C 1
ATOM 709 O O . ASP A 1 87 ? -15.462 -0.735 14.405 1.00 88.38 87 ASP A O 1
ATOM 713 N N . LEU A 1 88 ? -13.316 -1.396 14.385 1.00 83.50 88 LEU A N 1
ATOM 714 C CA . LEU A 1 88 ? -13.364 -2.093 15.678 1.00 83.50 88 LEU A CA 1
ATOM 715 C C . LEU A 1 88 ? -13.732 -1.156 16.835 1.00 83.50 88 LEU A C 1
ATOM 717 O O . LEU A 1 88 ? -14.503 -1.530 17.714 1.00 83.50 88 LEU A O 1
ATOM 721 N N . LEU A 1 89 ? -13.193 0.068 16.847 1.00 83.25 89 LEU A N 1
ATOM 722 C CA . LEU A 1 89 ? -13.575 1.089 17.823 1.00 83.25 89 LEU A CA 1
ATOM 723 C C . LEU A 1 89 ? -15.043 1.488 17.663 1.00 83.25 89 LEU A C 1
ATOM 725 O O . LEU A 1 89 ? -15.719 1.700 18.666 1.00 83.25 89 LEU A O 1
ATOM 729 N N . GLY A 1 90 ? -15.535 1.586 16.428 1.00 83.25 90 GLY A N 1
ATOM 730 C CA . GLY A 1 90 ? -16.937 1.855 16.130 1.00 83.25 90 GLY A CA 1
ATOM 731 C C . GLY A 1 90 ? -17.864 0.743 16.616 1.00 83.25 90 GLY A C 1
ATOM 732 O O . GLY A 1 90 ? -18.884 1.038 17.233 1.00 83.25 90 GLY A O 1
ATOM 733 N N . GLU A 1 91 ? -17.490 -0.517 16.398 1.00 77.62 91 GLU A N 1
ATOM 734 C CA . GLU A 1 91 ? -18.240 -1.694 16.845 1.00 77.62 91 GLU A CA 1
ATOM 735 C C . GLU A 1 91 ? -18.230 -1.818 18.372 1.00 77.62 91 GLU A C 1
ATOM 737 O O . GLU A 1 91 ? -19.290 -1.904 18.982 1.00 77.62 91 GLU A O 1
ATOM 742 N N . LEU A 1 92 ? -17.070 -1.665 19.022 1.00 72.12 92 LEU A N 1
ATOM 743 C CA . LEU A 1 92 ? -16.986 -1.634 20.485 1.00 72.12 92 LEU A CA 1
ATOM 744 C C . LEU A 1 92 ? -17.786 -0.463 21.071 1.00 72.12 92 LEU A C 1
ATOM 746 O O . LEU A 1 92 ? -18.460 -0.611 22.086 1.00 72.12 92 LEU A O 1
ATOM 750 N N . ALA A 1 93 ? -17.735 0.713 20.441 1.00 75.50 93 ALA A N 1
ATOM 751 C CA . ALA A 1 93 ? -18.539 1.855 20.853 1.00 75.50 93 ALA A CA 1
ATOM 752 C C . ALA A 1 93 ? -20.040 1.608 20.651 1.00 75.50 93 ALA A C 1
ATOM 754 O O . ALA A 1 93 ? -20.824 2.138 21.433 1.00 75.50 93 ALA A O 1
ATOM 755 N N . ALA A 1 94 ? -20.442 0.831 19.640 1.00 77.25 94 ALA A N 1
ATOM 756 C CA . ALA A 1 94 ? -21.823 0.413 19.406 1.00 77.25 94 ALA A CA 1
ATOM 757 C C . ALA A 1 94 ? -22.290 -0.636 20.432 1.00 77.25 94 ALA A C 1
ATOM 759 O O . ALA A 1 94 ? -23.401 -0.518 20.947 1.00 77.25 94 ALA A O 1
ATOM 760 N N . ASP A 1 95 ? -21.421 -1.576 20.805 1.00 69.81 95 ASP A N 1
ATOM 761 C CA . ASP A 1 95 ? -21.664 -2.572 21.853 1.00 69.81 95 ASP A CA 1
ATOM 762 C C . ASP A 1 95 ? -21.751 -1.927 23.240 1.00 69.81 95 ASP A C 1
ATOM 764 O O . ASP A 1 95 ? -22.668 -2.213 24.005 1.00 69.81 95 ASP A O 1
ATOM 768 N N . LEU A 1 96 ? -20.874 -0.966 23.551 1.00 66.44 96 LEU A N 1
ATOM 769 C CA . LEU A 1 96 ? -21.000 -0.123 24.748 1.00 66.44 96 LEU A CA 1
ATOM 770 C C . LEU A 1 96 ? -22.250 0.769 24.695 1.00 66.44 96 LEU A C 1
ATOM 772 O O . LEU A 1 96 ? -22.761 1.194 25.733 1.00 66.44 96 LEU A O 1
ATOM 776 N N . LYS A 1 97 ? -22.755 1.055 23.489 1.00 63.53 97 LYS A N 1
ATOM 777 C CA . LYS A 1 97 ? -24.030 1.745 23.266 1.00 63.53 97 LYS A CA 1
ATOM 778 C C . LYS A 1 97 ? -25.241 0.851 23.513 1.00 63.53 97 LYS A C 1
ATOM 780 O O . LYS A 1 97 ? -26.346 1.393 23.513 1.00 63.53 97 LYS A O 1
ATOM 785 N N . MET A 1 98 ? -25.067 -0.455 23.753 1.00 53.94 98 MET A N 1
ATOM 786 C CA . MET A 1 98 ? -26.092 -1.327 24.328 1.00 53.94 98 MET A CA 1
ATOM 787 C C . MET A 1 98 ? -25.993 -1.340 25.867 1.00 53.94 98 MET A C 1
ATOM 789 O O . MET A 1 98 ? -25.075 -1.899 26.450 1.00 53.94 98 MET A O 1
ATOM 793 N N . SER A 1 99 ? -26.953 -0.762 26.587 1.00 58.34 99 SER A N 1
ATOM 794 C CA . SER A 1 99 ? -27.982 0.147 26.084 1.00 58.34 99 SER A CA 1
ATOM 795 C C . SER A 1 99 ? -28.279 1.252 27.068 1.00 58.34 99 SER A C 1
ATOM 797 O O . SER A 1 99 ? -28.366 1.027 28.271 1.00 58.34 99 SER A O 1
ATOM 799 N N . GLU A 1 100 ? -28.519 2.448 26.540 1.00 63.41 100 GLU A N 1
ATOM 800 C CA . GLU A 1 100 ? -29.233 3.486 27.284 1.00 63.41 100 GLU A CA 1
ATOM 801 C C . GLU A 1 100 ? -30.564 2.945 27.835 1.00 63.41 100 GLU A C 1
ATOM 803 O O . GLU A 1 100 ? -30.955 3.322 28.924 1.00 63.41 100 GLU A O 1
ATOM 808 N N . GLU A 1 101 ? -31.177 1.943 27.196 1.00 66.69 101 GLU A N 1
ATOM 809 C CA . GLU A 1 101 ? -32.328 1.197 27.723 1.00 66.69 101 GLU A CA 1
ATOM 810 C C . GLU A 1 101 ? -31.987 0.329 28.962 1.00 66.69 101 GLU A C 1
ATOM 812 O O . GLU A 1 101 ? -32.769 0.241 29.907 1.00 66.69 101 GLU A O 1
ATOM 817 N N . ALA A 1 102 ? -30.799 -0.285 29.026 1.00 70.50 102 ALA A N 1
ATOM 818 C CA . ALA A 1 102 ? -30.290 -0.979 30.211 1.00 70.50 102 ALA A CA 1
ATOM 819 C C . ALA A 1 102 ? -29.916 0.010 31.324 1.00 70.50 102 ALA A C 1
ATOM 821 O O . ALA A 1 102 ? -30.175 -0.257 32.497 1.00 70.50 102 ALA A O 1
ATOM 822 N N . LYS A 1 103 ? -29.373 1.172 30.953 1.00 76.44 103 LYS A N 1
ATOM 823 C CA . LYS A 1 103 ? -29.053 2.289 31.847 1.00 76.44 103 LYS A CA 1
ATOM 824 C C . LYS A 1 103 ? -30.319 2.919 32.431 1.00 76.44 103 LYS A C 1
ATOM 826 O O . LYS A 1 103 ? -30.403 3.128 33.637 1.00 76.44 103 LYS A O 1
ATOM 831 N N . GLU A 1 104 ? -31.342 3.133 31.610 1.00 77.75 104 GLU A N 1
ATOM 832 C CA . GLU A 1 104 ? -32.663 3.609 32.019 1.00 77.75 104 GLU A CA 1
ATOM 833 C C . GLU A 1 104 ? -33.384 2.590 32.894 1.00 77.75 104 GLU A C 1
ATOM 835 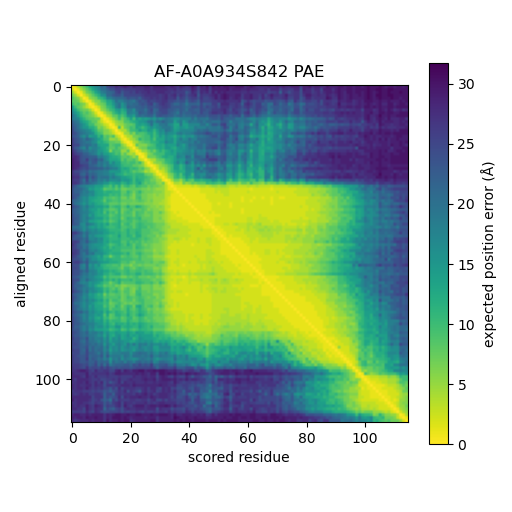O O . GLU A 1 104 ? -34.037 2.981 33.857 1.00 77.75 104 GLU A O 1
ATOM 840 N N . ARG A 1 105 ? -33.243 1.289 32.615 1.00 78.44 105 ARG A N 1
ATOM 841 C CA . ARG A 1 105 ? -33.789 0.228 33.468 1.00 78.44 105 ARG A CA 1
ATOM 842 C C . ARG A 1 105 ? -33.156 0.248 34.864 1.00 78.44 105 ARG A C 1
ATOM 844 O O . ARG A 1 105 ? -33.889 0.200 35.844 1.00 78.44 105 ARG A O 1
ATOM 851 N N . ILE A 1 106 ? -31.836 0.423 34.972 1.00 79.00 106 ILE A N 1
ATOM 852 C CA . ILE A 1 106 ? -31.136 0.579 36.263 1.00 79.00 106 ILE A CA 1
ATOM 853 C C . ILE A 1 106 ? -31.578 1.864 36.979 1.00 79.00 106 ILE A C 1
ATOM 855 O O . ILE A 1 106 ? -31.934 1.831 38.155 1.00 79.00 106 ILE A O 1
ATOM 859 N N . LEU A 1 107 ? -31.613 2.995 36.269 1.00 81.50 107 LEU A N 1
ATOM 860 C CA . LEU A 1 107 ? -32.024 4.283 36.838 1.00 81.50 107 LEU A CA 1
ATOM 861 C C . LEU A 1 107 ? -33.496 4.297 37.275 1.00 81.50 107 LEU A C 1
ATOM 863 O O . LEU A 1 107 ? -33.851 5.019 38.207 1.00 81.50 107 LEU A O 1
ATOM 867 N N . ARG A 1 108 ? -34.361 3.525 36.610 1.00 81.69 108 ARG A N 1
ATOM 868 C CA . ARG A 1 108 ? -35.771 3.371 36.979 1.00 81.69 108 ARG A CA 1
ATOM 869 C C . ARG A 1 108 ? -35.923 2.594 38.283 1.00 81.69 108 ARG A C 1
ATOM 871 O O . ARG A 1 108 ? -36.696 3.034 39.126 1.00 81.69 108 ARG A O 1
ATOM 878 N N . GLU A 1 109 ? -35.169 1.512 38.469 1.00 82.38 109 GLU A N 1
ATOM 879 C CA . GLU A 1 109 ? -3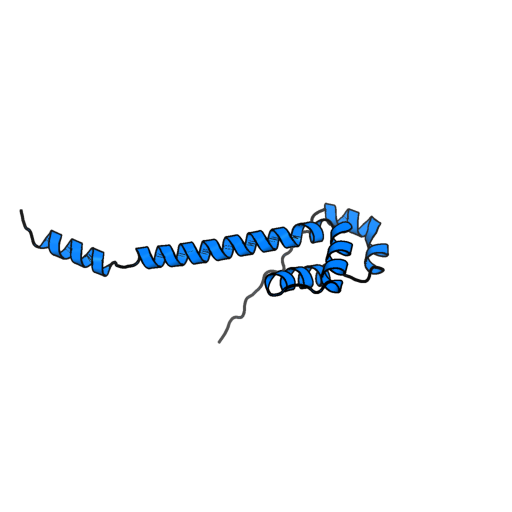5.167 0.754 39.728 1.00 82.38 109 GLU A CA 1
ATOM 880 C C . GLU A 1 109 ? -34.556 1.567 40.881 1.00 82.38 109 GLU A C 1
ATOM 882 O O . GLU A 1 109 ? -35.149 1.652 41.951 1.00 82.38 109 GLU A O 1
ATOM 887 N N . MET A 1 110 ? -33.455 2.294 40.651 1.00 78.12 110 MET A N 1
ATOM 888 C CA . MET A 1 110 ? -32.859 3.177 41.670 1.00 78.12 110 MET A CA 1
ATOM 889 C C . MET A 1 110 ? -33.787 4.314 42.129 1.00 78.12 110 MET A C 1
ATOM 891 O O . MET A 1 110 ? -33.651 4.809 43.241 1.00 78.12 110 MET A O 1
ATOM 895 N N . ARG A 1 111 ? -34.722 4.756 41.279 1.00 79.88 111 ARG A N 1
ATOM 896 C CA . ARG A 1 111 ? -35.713 5.794 41.616 1.00 79.88 111 ARG A CA 1
ATOM 897 C C . ARG A 1 111 ? -36.926 5.234 42.370 1.00 79.88 111 ARG A C 1
ATOM 899 O O . ARG A 1 111 ? -37.737 6.009 42.867 1.00 79.88 111 ARG A O 1
ATOM 906 N N . ARG A 1 112 ? -37.084 3.907 42.390 1.00 73.31 112 ARG A N 1
ATOM 907 C CA . ARG A 1 112 ? -38.248 3.204 42.941 1.00 73.31 112 ARG A CA 1
ATOM 908 C C . ARG A 1 112 ? -38.091 2.839 44.420 1.00 73.31 112 ARG A C 1
ATOM 910 O O . ARG A 1 112 ? -39.107 2.618 45.067 1.00 73.31 112 ARG A O 1
ATOM 917 N N . GLU A 1 113 ? -36.866 2.838 44.944 1.00 59.19 113 GLU A N 1
ATOM 918 C CA . GLU A 1 113 ? -36.547 2.676 46.369 1.00 59.19 113 GLU A CA 1
ATOM 919 C C . GLU A 1 113 ? -36.345 4.066 47.010 1.00 59.19 113 GLU A C 1
ATOM 921 O O . GLU A 1 113 ? -35.237 4.610 46.964 1.00 59.19 113 GLU A O 1
ATOM 926 N N . PRO A 1 114 ? -37.391 4.710 47.560 1.00 52.25 114 PRO A N 1
ATOM 927 C CA . PRO A 1 114 ? -37.187 5.842 48.448 1.00 52.25 114 PRO A CA 1
ATOM 928 C C . PRO A 1 114 ? -36.586 5.328 49.762 1.00 52.25 114 PRO A C 1
ATOM 930 O O . PRO A 1 114 ? -37.105 4.385 50.358 1.00 52.25 114 PRO A O 1
ATOM 933 N N . PHE A 1 115 ? -35.484 5.949 50.178 1.00 55.91 115 PHE A N 1
ATOM 934 C CA . PHE A 1 115 ? -34.933 5.814 51.527 1.00 55.91 115 PHE A CA 1
ATOM 935 C C . PHE A 1 115 ? -35.915 6.343 52.581 1.00 55.91 115 PHE A C 1
ATOM 937 O O . PHE A 1 115 ? -36.606 7.348 52.279 1.00 55.91 115 PHE A O 1
#

Organism: NCBI:txid454153

Mean predicted aligned error: 14.51 Å

Radius of gyration: 25.31 Å; Cα contacts (8 Å, |Δi|>4): 36; chains: 1; bounding box: 57×36×72 Å

Foldseek 3Di:
DDDPDPDPPPPPPDDPVVVVLCVVCVVVLVVLPDDLVNLLVL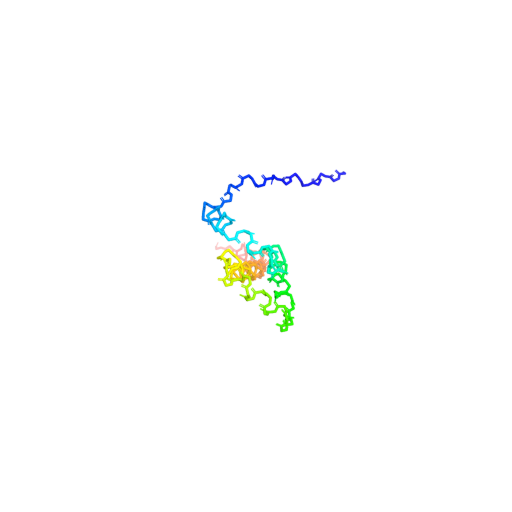LVVVVVDPDDPVSVVSNVVSLVSDVVSVCNNVVVVVVVVVVVVVVVVVVVVVVVVPDPVVVVVVVVVVVVDDD

Secondary structure (DSSP, 8-state):
------PPP--PPPPHHHHHHHHHHHHHHHHTS--HHHHHHHHHHHHHSPPPHHHHHHHHHHHHH-HHHHHHHHHHHHHHHHHHHHHHHHHHHHHHTTTHHHHHHHHHHHTT---

Solvent-accessible surface area (backbone atoms only — not comparable to full-atom values): 6982 Å² total; per-residue (Å²): 135,87,84,79,77,88,72,76,80,78,80,71,74,78,58,73,74,53,58,56,51,44,72,76,41,44,73,65,47,68,72,66,82,61,51,74,66,55,43,52,52,52,50,54,45,48,77,80,38,88,66,52,73,68,55,48,50,56,41,51,57,52,27,74,80,31,69,69,61,51,48,44,57,57,54,51,52,50,52,52,50,53,51,52,51,51,50,52,52,49,50,52,52,50,55,69,53,64,36,66,67,58,50,48,52,52,53,51,56,64,68,68,62,78,130

Sequence (115 aa):
MSSCCNHPKNDQPMPLGYRVSHWILGLPLKWLGISCRDFALLASLEMDRKLTRAEKFRMRFHGAICQFCRELPEQFNQLRQLARNADLLGELAADLKMSEEAKERILREMRREPF

Nearest PDB structures (foldseek):
  8qhx-assembly1_D  TM=4.326E-01  e=6.257E+00  Synechocystis sp. PCC 6803
  7o3y-assembly1_E  TM=4.314E-01  e=8.068E+00  Synechocystis sp. PCC 6803 substr. Kazusa